Protein AF-A0A2E7PYX9-F1 (afdb_monomer)

Secondary structure (DSSP, 8-state):
------TTT-TT---GGGGSHHHHHHH-----TT-S--TT-GGGHHHHHHHHHHHHHHHHHTT-S---TTS----PPPP--TT-----------

Solvent-accessible surface area (backbone atoms only — not comparable to full-atom values): 6170 Å² total; per-residue (Å²): 140,78,83,36,70,55,56,92,80,22,74,81,64,36,40,70,74,49,67,37,68,70,48,21,68,73,71,73,51,81,68,55,93,81,29,32,62,40,53,89,38,77,91,40,44,68,59,50,53,52,51,52,53,52,49,52,54,51,37,64,74,65,52,50,76,81,68,64,91,90,54,82,88,78,85,67,80,80,44,81,69,78,87,58,84,64,68,80,79,78,76,78,77,130

Radius of gyration: 21.33 Å; Cα contacts (8 Å, |Δi|>4): 61; chains: 1; bounding box: 35×34×71 Å

pLDDT: mean 87.02, std 15.18, range [46.28, 97.62]

Mean predicted aligned error: 8.52 Å

Sequence (94 aa):
HTQLFNLKENPLEFMIEHHNPDVIASIGVKPKKHQVNLADQSKHSSKLKEMEALLLKQMRKHDDPYRFWNQPSDGLAEPVLNEKIAKPAKKKKK

Foldseek 3Di:
DDFDFDCVQQVPQDAPVCCPPVNCVVVVDHHDPPSHGCLPPPVCVVVNVVVVVVVVVVCVVVLPQDDDPPDDDPVDDRRPDVPDVVDDPPPPDD

Structure (mmCIF, N/CA/C/O backbone):
data_AF-A0A2E7PYX9-F1
#
_entry.id   AF-A0A2E7PYX9-F1
#
loop_
_atom_site.group_PDB
_atom_site.id
_atom_site.type_symbol
_atom_site.label_atom_id
_atom_site.label_alt_id
_atom_site.label_comp_id
_atom_site.label_asym_id
_atom_site.label_entity_id
_atom_site.label_seq_id
_atom_site.pdbx_PDB_ins_code
_atom_site.Cartn_x
_atom_site.Cartn_y
_atom_site.Cartn_z
_atom_site.occupancy
_atom_site.B_iso_or_equiv
_atom_site.auth_seq_id
_atom_site.auth_comp_id
_atom_site.auth_asym_id
_atom_site.auth_atom_id
_atom_site.pdbx_PDB_model_num
ATOM 1 N N . HIS A 1 1 ? -4.833 5.101 -8.761 1.00 77.50 1 HIS A N 1
ATOM 2 C CA . HIS A 1 1 ? -4.932 5.032 -7.292 1.00 77.50 1 HIS A CA 1
ATOM 3 C C . HIS A 1 1 ? -3.939 3.976 -6.832 1.00 77.50 1 HIS A C 1
ATOM 5 O O . HIS A 1 1 ? -3.944 2.901 -7.418 1.00 77.50 1 HIS A O 1
ATOM 11 N N . THR A 1 2 ? -3.052 4.303 -5.892 1.00 91.12 2 THR A N 1
ATOM 12 C CA . THR A 1 2 ? -2.021 3.384 -5.376 1.00 91.12 2 THR A CA 1
ATOM 13 C C . THR A 1 2 ? -2.377 3.014 -3.941 1.00 91.12 2 THR A C 1
ATOM 15 O O . THR A 1 2 ? -2.915 3.843 -3.204 1.00 91.12 2 THR A O 1
ATOM 18 N N . GLN A 1 3 ? -2.091 1.777 -3.543 1.00 95.44 3 GLN A N 1
ATOM 19 C CA . GLN A 1 3 ? -2.320 1.296 -2.185 1.00 95.44 3 GLN A CA 1
ATOM 20 C C . GLN A 1 3 ? -1.005 0.827 -1.564 1.00 95.44 3 GLN A C 1
ATOM 22 O O . GLN A 1 3 ? -0.194 0.180 -2.225 1.00 95.44 3 GLN A O 1
ATOM 27 N N . LEU A 1 4 ? -0.786 1.182 -0.299 1.00 97.12 4 LEU A N 1
ATOM 28 C CA . LEU A 1 4 ? 0.390 0.800 0.474 1.00 97.12 4 LEU A CA 1
ATOM 29 C C . LEU A 1 4 ? -0.055 0.301 1.847 1.00 97.12 4 LEU A C 1
ATOM 31 O O . LEU A 1 4 ? -0.626 1.062 2.629 1.00 97.12 4 LEU A O 1
ATOM 35 N N . PHE A 1 5 ? 0.262 -0.955 2.159 1.00 97.62 5 PHE A N 1
ATOM 36 C CA . PHE A 1 5 ? -0.080 -1.585 3.430 1.00 97.62 5 PHE A CA 1
ATOM 37 C C . PHE A 1 5 ? 1.160 -2.101 4.157 1.00 97.62 5 PHE A C 1
ATOM 39 O O . PHE A 1 5 ? 2.099 -2.622 3.557 1.00 97.62 5 PHE A O 1
ATOM 46 N N . ASN A 1 6 ? 1.146 -1.980 5.483 1.00 96.62 6 ASN A N 1
ATOM 47 C CA . ASN A 1 6 ? 2.098 -2.656 6.351 1.00 96.62 6 ASN A CA 1
ATOM 48 C C . ASN A 1 6 ? 1.479 -3.971 6.831 1.00 96.62 6 ASN A C 1
ATOM 50 O O . ASN A 1 6 ? 0.727 -3.957 7.798 1.00 96.62 6 ASN A O 1
ATOM 54 N N . LEU A 1 7 ? 1.811 -5.102 6.207 1.00 96.88 7 LEU A N 1
ATOM 55 C CA . LEU A 1 7 ? 1.193 -6.400 6.526 1.00 96.88 7 LEU A CA 1
ATOM 56 C C . LEU A 1 7 ? 1.424 -6.867 7.971 1.00 96.88 7 LEU A C 1
ATOM 58 O O . LEU A 1 7 ? 0.609 -7.603 8.520 1.00 96.88 7 LEU A O 1
ATOM 62 N N . LYS A 1 8 ? 2.503 -6.417 8.625 1.00 97.25 8 LYS A N 1
ATOM 63 C CA . LYS A 1 8 ? 2.754 -6.744 10.037 1.00 97.25 8 LYS A CA 1
ATOM 64 C C . LYS A 1 8 ? 1.730 -6.083 10.965 1.00 97.25 8 LYS A C 1
ATOM 66 O O . LYS A 1 8 ? 1.383 -6.644 12.000 1.00 97.25 8 LYS A O 1
ATOM 71 N N . GLU A 1 9 ? 1.269 -4.887 10.611 1.00 96.69 9 GLU A N 1
ATOM 72 C CA . GLU A 1 9 ? 0.336 -4.094 11.420 1.00 96.69 9 GLU A CA 1
ATOM 73 C C . GLU A 1 9 ? -1.102 -4.161 10.894 1.00 96.69 9 GLU A C 1
ATOM 75 O O . GLU A 1 9 ? -2.043 -4.085 11.680 1.00 96.69 9 GLU A O 1
ATOM 80 N N . ASN A 1 10 ? -1.278 -4.355 9.588 1.00 97.31 10 ASN A N 1
ATOM 81 C CA . ASN A 1 10 ? -2.534 -4.443 8.853 1.00 97.31 10 ASN A CA 1
ATOM 82 C C . ASN A 1 10 ? -2.541 -5.687 7.934 1.00 97.31 10 ASN A C 1
ATOM 84 O O . ASN A 1 10 ? -2.451 -5.546 6.715 1.00 97.31 10 ASN A O 1
ATOM 88 N N . PRO A 1 11 ? -2.620 -6.907 8.500 1.00 96.25 11 PRO A N 1
ATOM 89 C CA . PRO A 1 11 ? -2.529 -8.153 7.731 1.00 96.25 11 PRO A CA 1
ATOM 90 C C . PRO A 1 11 ? -3.739 -8.418 6.826 1.00 96.25 11 PRO A C 1
ATOM 92 O O . PRO A 1 11 ? -3.646 -9.237 5.923 1.00 96.25 11 PRO A O 1
ATOM 95 N N . LEU A 1 12 ? -4.870 -7.757 7.088 1.00 95.81 12 LEU A N 1
ATOM 96 C CA . LEU A 1 12 ? -6.101 -7.874 6.301 1.00 95.81 12 LEU A CA 1
ATOM 97 C C . LEU A 1 12 ? -6.306 -6.675 5.365 1.00 95.81 12 LEU A C 1
ATOM 99 O O . LEU A 1 12 ? -7.384 -6.528 4.803 1.00 95.81 12 LEU A O 1
ATOM 103 N N . GLU A 1 13 ? -5.291 -5.812 5.233 1.00 96.56 13 GLU A N 1
ATOM 104 C CA . GLU A 1 13 ? -5.275 -4.706 4.267 1.00 96.56 13 GLU A CA 1
ATOM 105 C C . GLU A 1 13 ? -6.491 -3.769 4.378 1.00 96.56 13 GLU A C 1
ATOM 107 O O . GLU A 1 13 ? -7.018 -3.255 3.393 1.00 96.56 13 GLU A O 1
ATOM 112 N N . PHE A 1 14 ? -6.943 -3.505 5.608 1.00 96.88 14 PHE A N 1
ATOM 113 C CA . PHE A 1 14 ? -8.085 -2.628 5.839 1.00 96.88 14 PHE A CA 1
ATOM 114 C C . PHE A 1 14 ? -7.857 -1.237 5.238 1.00 96.88 14 PHE A C 1
ATOM 116 O O . PHE A 1 14 ? -6.805 -0.624 5.429 1.00 96.88 14 PHE A O 1
ATOM 123 N N . MET A 1 15 ? -8.880 -0.743 4.543 1.00 96.00 15 MET A N 1
ATOM 124 C CA . MET A 1 15 ? -9.023 0.638 4.063 1.00 96.00 15 MET A CA 1
ATOM 125 C C . MET A 1 15 ? -9.862 1.484 5.032 1.00 96.00 15 MET A C 1
ATOM 127 O O . MET A 1 15 ? -10.480 0.936 5.943 1.00 96.00 15 MET A O 1
ATOM 131 N N . ILE A 1 16 ? -9.922 2.805 4.828 1.00 95.50 16 ILE A N 1
ATOM 132 C CA . ILE A 1 16 ? -10.646 3.724 5.724 1.00 95.50 16 ILE A CA 1
ATOM 133 C C . ILE A 1 16 ? -12.151 3.415 5.789 1.00 95.50 16 ILE A C 1
ATOM 135 O O . ILE A 1 16 ? -12.766 3.527 6.846 1.00 95.50 16 ILE A O 1
ATOM 139 N N . GLU A 1 17 ? -12.723 2.925 4.696 1.00 95.06 17 GLU A N 1
ATOM 140 C CA . GLU A 1 17 ? -14.128 2.542 4.561 1.00 95.06 17 GLU A CA 1
ATOM 141 C C . GLU A 1 17 ? -14.504 1.386 5.501 1.00 95.06 17 GLU A C 1
ATOM 143 O O . GLU A 1 17 ? -15.623 1.336 6.009 1.00 95.06 17 GLU A O 1
ATOM 148 N N . HIS A 1 18 ? -13.552 0.501 5.819 1.00 96.06 18 HIS A N 1
ATOM 149 C CA . HIS A 1 18 ? -13.764 -0.624 6.738 1.00 96.06 18 HIS A CA 1
ATOM 150 C C . HIS A 1 18 ? -13.903 -0.193 8.203 1.00 96.06 18 HIS A C 1
ATOM 152 O O . HIS A 1 18 ? -14.232 -1.011 9.058 1.00 96.06 18 HIS A O 1
ATOM 158 N N . HIS A 1 19 ? -13.652 1.082 8.516 1.00 96.12 19 HIS A N 1
ATOM 159 C CA . HIS A 1 19 ? -13.859 1.638 9.855 1.00 96.12 19 HIS A CA 1
ATOM 160 C C . HIS A 1 19 ? -15.299 2.117 10.066 1.00 96.12 19 HIS A C 1
ATOM 162 O O . HIS A 1 19 ? -15.644 2.522 11.177 1.00 96.12 19 HIS A O 1
ATOM 168 N N . ASN A 1 20 ? -16.143 2.079 9.028 1.00 97.00 20 ASN A N 1
ATOM 169 C CA . ASN A 1 20 ? -17.558 2.409 9.149 1.00 97.00 20 ASN A CA 1
ATOM 170 C C . ASN A 1 20 ? -18.255 1.413 10.108 1.00 97.00 20 ASN A C 1
ATOM 172 O O . ASN A 1 20 ? -18.116 0.202 9.913 1.00 97.00 20 ASN A O 1
ATOM 176 N N . PRO A 1 21 ? -19.009 1.886 11.123 1.00 96.12 21 PRO A N 1
ATOM 177 C CA . PRO A 1 21 ? -19.743 1.029 12.055 1.00 96.12 21 PRO A CA 1
ATOM 178 C C . PRO A 1 21 ? -20.609 -0.048 11.395 1.00 96.12 21 PRO A C 1
ATOM 180 O O . PRO A 1 21 ? -20.614 -1.180 11.876 1.00 96.12 21 PRO A O 1
ATOM 183 N N . ASP A 1 22 ? -21.281 0.266 10.286 1.00 96.81 22 ASP A N 1
ATOM 184 C CA . ASP A 1 22 ? -22.152 -0.689 9.585 1.00 96.81 22 ASP A CA 1
ATOM 185 C C . ASP A 1 22 ? -21.333 -1.823 8.953 1.00 96.81 22 ASP A C 1
ATOM 187 O O . ASP A 1 22 ? -21.697 -2.998 9.010 1.00 96.81 22 ASP A O 1
ATOM 191 N N . VAL A 1 23 ? -20.163 -1.479 8.409 1.00 95.88 23 VAL A N 1
ATOM 192 C CA . VAL A 1 23 ? -19.219 -2.437 7.821 1.00 95.88 23 VAL A CA 1
ATOM 193 C C . VAL A 1 23 ? -18.585 -3.299 8.912 1.00 95.88 23 VAL A C 1
ATOM 195 O O . VAL A 1 23 ? -18.497 -4.516 8.763 1.00 95.88 23 VAL A O 1
ATOM 198 N N . ILE A 1 24 ? -18.213 -2.699 10.047 1.00 96.44 24 ILE A N 1
ATOM 199 C CA . ILE A 1 24 ? -17.712 -3.429 11.220 1.00 96.44 24 ILE A CA 1
ATOM 200 C C . ILE A 1 24 ? -18.767 -4.418 11.724 1.00 96.44 24 ILE A C 1
ATOM 202 O O . ILE A 1 24 ? -18.429 -5.562 12.023 1.00 96.44 24 ILE A O 1
ATOM 206 N N . ALA A 1 25 ? -20.035 -4.005 11.795 1.00 96.19 25 ALA A N 1
ATOM 207 C CA . ALA A 1 25 ? -21.131 -4.879 12.200 1.00 96.19 25 ALA A CA 1
ATOM 208 C C . ALA A 1 25 ? -21.338 -6.037 11.210 1.00 96.19 25 ALA A C 1
ATOM 210 O O . ALA A 1 25 ? -21.588 -7.162 11.638 1.00 96.19 25 ALA A O 1
ATOM 211 N N . SER A 1 26 ? -21.175 -5.788 9.906 1.00 95.25 26 SER A N 1
ATOM 212 C CA . SER A 1 26 ? -21.322 -6.816 8.869 1.00 95.25 26 SER A CA 1
ATOM 213 C C . SER A 1 26 ? -20.157 -7.811 8.813 1.00 95.25 26 SER A C 1
ATOM 215 O O . SER A 1 26 ? -20.387 -8.983 8.527 1.00 95.25 26 SER A O 1
ATOM 217 N N . ILE A 1 27 ? -18.916 -7.362 9.025 1.00 90.94 27 ILE A N 1
ATOM 218 C CA . ILE A 1 27 ? -17.707 -8.202 8.903 1.00 90.94 27 ILE A CA 1
ATOM 219 C C . ILE A 1 27 ? -17.340 -8.841 10.254 1.00 90.94 27 ILE A C 1
ATOM 221 O O . ILE A 1 27 ? -16.643 -9.852 10.305 1.00 90.94 27 ILE A O 1
ATOM 225 N N . GLY A 1 28 ? -17.795 -8.258 11.366 1.00 93.12 28 GLY A N 1
ATOM 226 C CA . GLY A 1 28 ? -17.492 -8.725 12.720 1.00 93.12 28 GLY A CA 1
ATOM 227 C C . GLY A 1 28 ? -16.053 -8.446 13.170 1.00 93.12 28 GLY A C 1
ATOM 228 O O . GLY A 1 28 ? -15.644 -8.899 14.238 1.00 93.12 28 GLY A O 1
ATOM 229 N N . VAL A 1 29 ? -15.274 -7.695 12.385 1.00 93.31 29 VAL A N 1
ATOM 230 C CA . VAL A 1 29 ? -13.894 -7.317 12.709 1.00 93.31 29 VAL A CA 1
ATOM 231 C C . VAL A 1 29 ? -13.803 -5.807 12.844 1.00 93.31 29 VAL A C 1
ATOM 233 O O . VAL A 1 29 ? -14.291 -5.067 11.995 1.00 93.31 29 VAL A O 1
ATOM 236 N N . LYS A 1 30 ? -13.150 -5.344 13.914 1.00 95.19 30 LYS A N 1
ATOM 237 C CA . LYS A 1 30 ? -12.911 -3.923 14.175 1.00 95.19 30 LYS A CA 1
ATOM 238 C C . LYS A 1 30 ? -11.450 -3.569 13.872 1.00 95.19 30 LYS A C 1
ATOM 240 O O . LYS A 1 30 ? -10.580 -3.937 14.670 1.00 95.19 30 LYS A O 1
ATOM 245 N N . PRO A 1 31 ? -11.160 -2.847 12.775 1.00 96.56 31 PRO A N 1
ATOM 246 C CA . PRO A 1 31 ? -9.803 -2.417 12.464 1.00 96.56 31 PRO A CA 1
ATOM 247 C C . PRO A 1 31 ? -9.237 -1.480 13.538 1.00 96.56 31 PRO A C 1
ATOM 249 O O . PRO A 1 31 ? -9.951 -0.694 14.171 1.00 96.56 31 PRO A O 1
ATOM 252 N N . LYS A 1 32 ? -7.920 -1.527 13.742 1.00 96.06 32 LYS A N 1
ATOM 253 C CA . LYS A 1 32 ? -7.203 -0.514 14.531 1.00 96.06 32 LYS A CA 1
ATOM 254 C C . LYS A 1 32 ? -7.066 0.759 13.703 1.00 96.06 32 LYS A C 1
ATOM 256 O O . LYS A 1 32 ? -6.864 0.684 12.503 1.00 96.06 32 LYS A O 1
ATOM 261 N N . LYS A 1 33 ? -7.035 1.931 14.347 1.00 94.31 33 LYS A N 1
ATOM 262 C CA . LYS A 1 33 ? -6.964 3.248 13.671 1.00 94.31 33 LYS A CA 1
ATOM 263 C C . LYS A 1 33 ? -5.868 3.383 12.597 1.00 94.31 33 LYS A C 1
ATOM 265 O O . LYS A 1 33 ? -6.056 4.116 11.641 1.00 94.31 33 LYS A O 1
ATOM 270 N N . HIS A 1 34 ? -4.726 2.711 12.764 1.00 93.44 34 HIS A N 1
ATOM 271 C CA . HIS A 1 34 ? -3.601 2.755 11.817 1.00 93.44 34 HIS A CA 1
ATOM 272 C C . HIS A 1 34 ? -3.692 1.711 10.690 1.00 93.44 34 HIS A C 1
ATOM 274 O O . HIS A 1 34 ? -2.867 1.724 9.782 1.00 93.44 34 HIS A O 1
ATOM 280 N N . GLN A 1 35 ? -4.666 0.799 10.740 1.00 96.50 35 GLN A N 1
ATOM 281 C CA . GLN A 1 35 ? -4.936 -0.182 9.692 1.00 96.50 35 GLN A CA 1
ATOM 282 C C . GLN A 1 35 ? -5.759 0.480 8.582 1.00 96.50 35 GLN A C 1
ATOM 284 O O . GLN A 1 35 ? -6.983 0.362 8.536 1.00 96.50 35 GLN A O 1
ATOM 289 N N . VAL A 1 36 ? -5.068 1.257 7.751 1.00 96.81 36 VAL A N 1
ATOM 290 C CA . VAL A 1 36 ? -5.609 1.991 6.600 1.00 96.81 36 VAL A CA 1
ATOM 291 C C . VAL A 1 36 ? -4.616 1.925 5.436 1.00 96.81 36 VAL A C 1
ATOM 293 O O . VAL A 1 36 ? -3.466 1.516 5.620 1.00 96.81 36 VAL A O 1
ATOM 296 N N . ASN A 1 37 ? -5.033 2.365 4.246 1.00 97.31 37 ASN A N 1
ATOM 297 C CA . ASN A 1 37 ? -4.106 2.630 3.146 1.00 97.31 37 ASN A CA 1
ATOM 298 C C . ASN A 1 37 ? -3.148 3.774 3.533 1.00 97.31 37 ASN A C 1
ATOM 300 O O . ASN A 1 37 ? -3.587 4.858 3.920 1.00 97.31 37 ASN A O 1
ATOM 304 N N . LEU A 1 38 ? -1.841 3.533 3.424 1.00 96.75 38 LEU A N 1
ATOM 305 C CA . LEU A 1 38 ? -0.785 4.478 3.796 1.00 96.75 38 LEU A CA 1
ATOM 306 C C . LEU A 1 38 ? -0.259 5.298 2.608 1.00 96.75 38 LEU A C 1
ATOM 308 O O . LEU A 1 38 ? 0.605 6.150 2.807 1.00 96.75 38 LEU A O 1
ATOM 312 N N . ALA A 1 39 ? -0.739 5.042 1.386 1.00 95.69 39 ALA A N 1
ATOM 313 C CA . ALA A 1 39 ? -0.161 5.607 0.165 1.00 95.69 39 ALA A CA 1
ATOM 314 C C . ALA A 1 39 ? -0.170 7.145 0.137 1.00 95.69 39 ALA A C 1
ATOM 316 O O . ALA A 1 39 ? 0.810 7.759 -0.276 1.00 95.69 39 ALA A O 1
ATOM 317 N N . ASP A 1 40 ? -1.228 7.769 0.656 1.00 93.00 40 ASP A N 1
ATOM 318 C CA . ASP A 1 40 ? -1.377 9.230 0.649 1.00 93.00 40 ASP A CA 1
ATOM 319 C C . ASP A 1 40 ? -0.739 9.911 1.878 1.00 93.00 40 ASP A C 1
ATOM 321 O O . ASP A 1 40 ? -0.779 11.133 2.029 1.00 93.00 40 ASP A O 1
ATOM 325 N N . GLN A 1 41 ? -0.1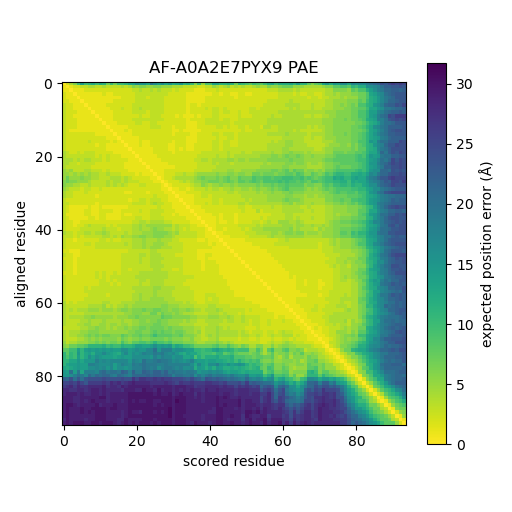26 9.141 2.785 1.00 93.94 41 GLN A N 1
ATOM 326 C CA . GLN A 1 41 ? 0.482 9.683 3.997 1.00 93.94 41 GLN A CA 1
ATOM 327 C C . GLN A 1 41 ? 1.917 10.152 3.731 1.00 93.94 41 GLN A C 1
ATOM 329 O O . GLN A 1 41 ? 2.807 9.353 3.434 1.00 93.94 41 GLN A O 1
ATOM 334 N N . SER A 1 42 ? 2.185 11.445 3.944 1.00 94.38 42 SER A N 1
ATOM 335 C CA . SER A 1 42 ? 3.510 12.056 3.724 1.00 94.38 42 SER A CA 1
ATOM 336 C C . SER A 1 42 ? 4.647 11.324 4.451 1.00 94.38 42 SER A C 1
ATOM 338 O O . SER A 1 42 ? 5.726 11.136 3.883 1.00 94.38 42 SER A O 1
ATOM 340 N N . LYS A 1 43 ? 4.380 10.817 5.663 1.00 95.31 43 LYS A N 1
ATOM 341 C CA . LYS A 1 43 ? 5.307 10.006 6.470 1.00 95.31 43 LYS A CA 1
ATOM 342 C C . LYS A 1 43 ? 5.806 8.751 5.742 1.00 95.31 43 LYS A C 1
ATOM 344 O O . LYS A 1 43 ? 6.931 8.319 5.979 1.00 95.31 43 LYS A O 1
ATOM 349 N N . HIS A 1 44 ? 4.995 8.177 4.857 1.00 95.12 44 HIS A N 1
ATOM 350 C CA . HIS A 1 44 ? 5.303 6.950 4.124 1.00 95.12 44 HIS A CA 1
ATOM 351 C C . HIS A 1 44 ? 5.759 7.196 2.680 1.00 95.12 44 HIS A C 1
ATOM 353 O O . HIS A 1 44 ? 6.092 6.239 1.986 1.00 95.12 44 HIS A O 1
ATOM 359 N N . SER A 1 45 ? 5.873 8.455 2.243 1.00 95.56 45 SER A N 1
ATOM 360 C CA . SER A 1 45 ? 6.278 8.822 0.875 1.00 95.56 45 SER A CA 1
ATOM 361 C C . SER A 1 45 ? 7.610 8.207 0.433 1.00 95.56 45 SER A C 1
ATOM 363 O O . SER A 1 45 ? 7.737 7.756 -0.703 1.00 95.56 45 SER A O 1
ATOM 365 N N . SER A 1 46 ? 8.599 8.146 1.332 1.00 96.94 46 SER A N 1
ATOM 366 C CA . SER A 1 46 ? 9.892 7.512 1.046 1.00 96.94 46 SER A CA 1
ATOM 367 C C . SER A 1 46 ? 9.725 6.015 0.770 1.00 96.94 46 SER A C 1
ATOM 369 O O . SER A 1 46 ? 10.235 5.498 -0.223 1.00 96.94 46 SER A O 1
ATOM 371 N N . LYS A 1 47 ? 8.924 5.326 1.596 1.00 96.56 47 LYS A N 1
ATOM 372 C CA . LYS A 1 47 ? 8.660 3.895 1.426 1.00 96.56 47 LYS A CA 1
ATOM 373 C C . LYS A 1 47 ? 7.832 3.616 0.173 1.00 96.56 47 LYS A C 1
ATOM 375 O O . LYS A 1 47 ? 8.109 2.646 -0.520 1.00 96.56 47 LYS A O 1
ATOM 380 N N . LEU A 1 48 ? 6.864 4.474 -0.144 1.00 96.19 48 LEU A N 1
ATOM 381 C CA . LEU A 1 48 ? 6.080 4.375 -1.373 1.00 96.19 48 LEU A CA 1
ATOM 382 C C . LEU A 1 48 ? 6.981 4.455 -2.613 1.00 96.19 48 LEU A C 1
ATOM 384 O O . LEU A 1 48 ? 6.931 3.556 -3.446 1.00 96.19 48 LEU A O 1
ATOM 388 N N . LYS A 1 49 ? 7.883 5.445 -2.678 1.00 95.50 49 LYS A N 1
ATOM 389 C CA . LYS A 1 49 ? 8.861 5.565 -3.775 1.00 95.50 49 LYS A CA 1
ATOM 390 C C . LYS A 1 49 ? 9.770 4.343 -3.886 1.00 95.50 49 LYS A C 1
ATOM 392 O O . LYS A 1 49 ? 10.076 3.903 -4.991 1.00 95.50 49 LYS A O 1
ATOM 397 N N . GLU A 1 50 ? 10.199 3.784 -2.755 1.00 97.31 50 GLU A N 1
ATOM 398 C CA . GLU A 1 50 ? 10.983 2.544 -2.734 1.00 97.31 50 GLU A CA 1
ATOM 399 C C . GLU A 1 50 ? 10.194 1.379 -3.359 1.00 97.31 50 GLU A C 1
ATOM 401 O O . GLU A 1 50 ? 10.728 0.659 -4.202 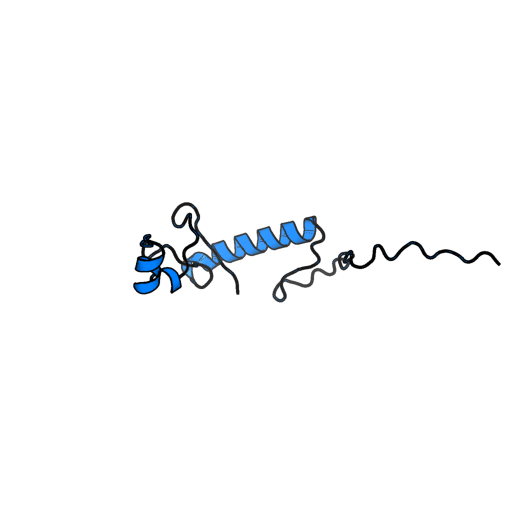1.00 97.31 50 GLU A O 1
ATOM 406 N N . MET A 1 51 ? 8.917 1.212 -2.995 1.00 97.25 51 MET A N 1
ATOM 407 C CA . MET A 1 51 ? 8.067 0.145 -3.540 1.00 97.25 51 MET A CA 1
ATOM 408 C C . MET A 1 51 ? 7.763 0.349 -5.028 1.00 97.25 51 MET A C 1
ATOM 410 O O . MET A 1 51 ? 7.832 -0.608 -5.796 1.00 97.25 51 MET A O 1
ATOM 414 N N . GLU A 1 52 ? 7.501 1.581 -5.464 1.00 95.69 52 GLU A N 1
ATOM 415 C CA . GLU A 1 52 ? 7.303 1.912 -6.881 1.00 95.69 52 GLU A CA 1
ATOM 416 C C . GLU A 1 52 ? 8.560 1.637 -7.717 1.00 95.69 52 GLU A C 1
ATOM 418 O O . GLU A 1 52 ? 8.464 1.106 -8.825 1.00 95.69 52 GLU A O 1
ATOM 423 N N . ALA A 1 53 ? 9.747 1.938 -7.180 1.00 95.94 53 ALA A N 1
ATOM 424 C CA . ALA A 1 53 ? 11.012 1.640 -7.843 1.00 95.94 53 ALA A CA 1
ATOM 425 C C . ALA A 1 53 ? 11.257 0.126 -7.963 1.00 95.94 53 ALA A C 1
ATOM 427 O O . ALA A 1 53 ? 11.715 -0.345 -9.011 1.00 95.94 53 ALA A O 1
ATOM 428 N N . LEU A 1 54 ? 10.932 -0.648 -6.919 1.00 97.06 54 LEU A N 1
ATOM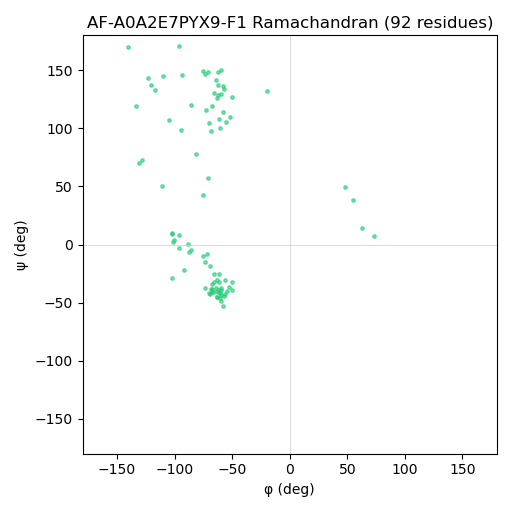 429 C CA . LEU A 1 54 ? 10.995 -2.110 -6.970 1.00 97.06 54 LEU A CA 1
ATOM 430 C C . LEU A 1 54 ? 10.010 -2.679 -7.994 1.00 97.06 54 LEU A C 1
ATOM 432 O O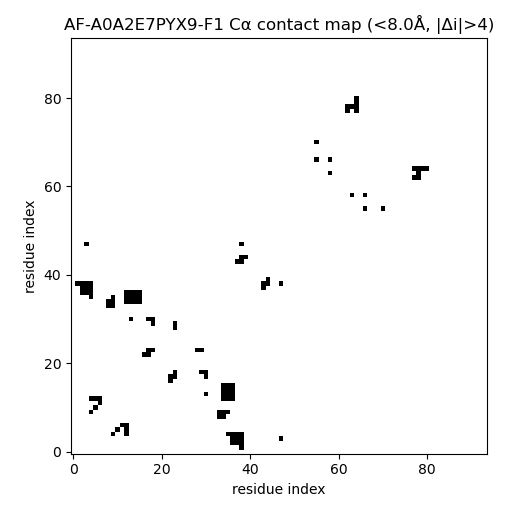 . LEU A 1 54 ? 10.408 -3.524 -8.795 1.00 97.06 54 LEU A O 1
ATOM 436 N N . LEU A 1 55 ? 8.768 -2.190 -8.006 1.00 95.81 55 LEU A N 1
ATOM 437 C CA . LEU A 1 55 ? 7.751 -2.589 -8.977 1.00 95.81 55 LEU A CA 1
ATOM 438 C C . LEU A 1 55 ? 8.234 -2.319 -10.404 1.00 95.81 55 LEU A C 1
ATOM 440 O O . LEU A 1 55 ? 8.292 -3.242 -11.211 1.00 95.81 55 LEU A O 1
ATOM 444 N N . LEU A 1 56 ? 8.676 -1.093 -10.693 1.00 94.88 56 LEU A N 1
ATOM 445 C CA . LEU A 1 56 ? 9.197 -0.713 -12.007 1.00 94.88 56 LEU A CA 1
ATOM 446 C C . LEU A 1 56 ? 10.363 -1.610 -12.445 1.00 94.88 56 LEU A C 1
ATOM 448 O O . LEU A 1 56 ? 10.421 -2.045 -13.594 1.00 94.88 56 LEU A O 1
ATOM 452 N N . LYS A 1 57 ? 11.286 -1.931 -11.532 1.00 95.44 57 LYS A N 1
A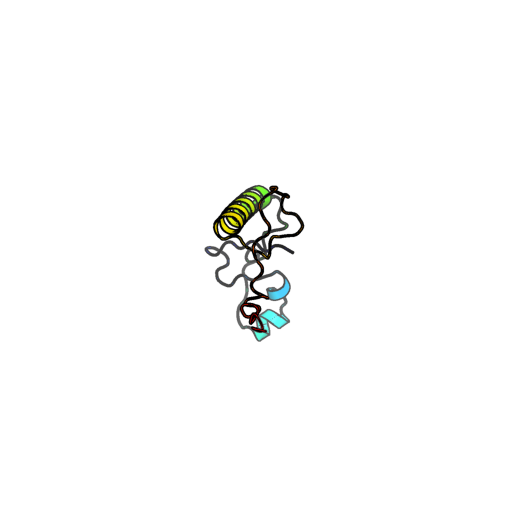TOM 453 C CA . LYS A 1 57 ? 12.393 -2.851 -11.822 1.00 95.44 57 LYS A CA 1
ATOM 454 C C . LYS A 1 57 ? 11.894 -4.245 -12.211 1.00 95.44 57 LYS A C 1
ATOM 456 O O . LYS A 1 57 ? 12.449 -4.832 -13.138 1.00 95.44 57 LYS A O 1
ATOM 461 N N . GLN A 1 58 ? 10.881 -4.775 -11.524 1.00 95.75 58 GLN A N 1
ATOM 462 C CA . GLN A 1 58 ? 10.303 -6.079 -11.867 1.00 95.75 58 GLN A CA 1
ATOM 463 C C . GLN A 1 58 ? 9.539 -6.024 -13.193 1.00 95.75 58 GLN A C 1
ATOM 465 O O . GLN A 1 58 ? 9.747 -6.894 -14.030 1.00 95.75 58 GLN A O 1
ATOM 470 N N . MET A 1 59 ? 8.748 -4.976 -13.433 1.00 93.94 59 MET A N 1
ATOM 471 C CA . MET A 1 59 ? 8.026 -4.783 -14.698 1.00 93.94 59 MET A CA 1
ATOM 472 C C . MET A 1 59 ? 8.980 -4.762 -15.896 1.00 93.94 59 MET A C 1
ATOM 474 O O . MET A 1 59 ? 8.750 -5.457 -16.878 1.00 93.94 59 MET A O 1
ATOM 478 N N . ARG A 1 60 ? 10.107 -4.042 -15.788 1.00 92.12 60 ARG A N 1
ATOM 479 C CA . ARG A 1 60 ? 11.165 -4.047 -16.815 1.00 92.12 60 ARG A CA 1
ATOM 480 C C . ARG A 1 60 ? 11.784 -5.428 -17.011 1.00 92.12 60 ARG A C 1
ATOM 482 O O . ARG A 1 60 ? 12.073 -5.813 -18.130 1.00 92.12 60 ARG A O 1
ATOM 489 N N . LYS A 1 61 ? 12.024 -6.163 -15.923 1.00 94.31 61 LYS A N 1
ATOM 490 C CA . LYS A 1 61 ? 12.636 -7.499 -15.977 1.00 94.31 61 LYS A CA 1
ATOM 491 C C . LYS A 1 61 ? 11.737 -8.523 -16.677 1.00 94.31 61 LYS A C 1
ATOM 493 O O . LYS A 1 61 ? 12.250 -9.472 -17.259 1.00 94.31 61 LYS A O 1
ATOM 498 N N . HIS A 1 62 ? 10.425 -8.359 -16.552 1.00 91.25 62 HIS A N 1
ATOM 499 C CA . HIS A 1 62 ? 9.429 -9.292 -17.066 1.00 91.25 62 HIS A CA 1
ATOM 500 C C . HIS A 1 62 ? 8.763 -8.823 -18.362 1.00 91.25 62 HIS A C 1
ATOM 502 O O . HIS A 1 62 ? 7.801 -9.460 -18.780 1.00 91.25 62 HIS A O 1
ATOM 508 N N . ASP A 1 63 ? 9.265 -7.744 -18.977 1.00 89.69 63 ASP A N 1
ATOM 509 C CA . ASP A 1 63 ? 8.668 -7.121 -20.160 1.00 89.69 63 ASP A CA 1
ATOM 510 C C . ASP A 1 63 ? 7.151 -6.918 -19.974 1.00 89.69 63 ASP A C 1
ATOM 512 O O . ASP A 1 63 ? 6.333 -7.341 -20.788 1.00 89.69 63 ASP A O 1
ATOM 516 N N . ASP A 1 64 ? 6.762 -6.326 -18.839 1.00 89.75 64 ASP A N 1
ATOM 517 C CA . ASP A 1 64 ? 5.356 -6.171 -18.457 1.00 89.75 64 ASP A CA 1
ATOM 518 C C . ASP A 1 64 ? 4.634 -5.184 -19.397 1.00 89.75 64 ASP A C 1
ATOM 520 O O . ASP A 1 64 ? 5.005 -4.003 -19.445 1.00 89.75 64 ASP A O 1
ATOM 524 N N . PRO A 1 65 ? 3.589 -5.624 -20.125 1.00 89.31 65 PRO A N 1
ATOM 525 C CA . PRO A 1 65 ? 2.846 -4.767 -21.041 1.00 89.31 65 PRO A CA 1
ATOM 526 C C . PRO A 1 65 ? 1.898 -3.776 -20.375 1.00 89.31 65 PRO A C 1
ATOM 528 O O . PRO A 1 65 ? 1.409 -2.868 -21.048 1.00 89.31 65 PRO A O 1
ATOM 531 N N . TYR A 1 66 ? 1.658 -3.895 -19.073 1.00 89.50 66 TYR A N 1
ATOM 532 C CA . TYR A 1 66 ? 0.707 -3.068 -18.336 1.00 89.50 66 TYR A CA 1
ATOM 533 C C . TYR A 1 66 ? 1.407 -2.113 -17.366 1.00 89.50 66 TYR A C 1
ATOM 535 O O . TYR A 1 66 ? 1.056 -2.010 -16.189 1.00 89.50 66 TYR A O 1
ATOM 543 N N . ARG A 1 67 ? 2.398 -1.367 -17.872 1.00 90.06 67 ARG A N 1
ATOM 544 C CA . ARG A 1 67 ? 3.071 -0.300 -17.116 1.00 90.06 67 ARG A CA 1
ATOM 545 C C . ARG A 1 67 ? 2.116 0.798 -16.654 1.00 90.06 67 ARG A C 1
ATOM 547 O O . ARG A 1 67 ? 1.118 1.105 -17.299 1.00 90.06 67 ARG A O 1
ATOM 554 N N . PHE A 1 68 ? 2.448 1.422 -15.524 1.00 90.44 68 PHE A N 1
ATOM 555 C CA . PHE A 1 68 ? 1.636 2.511 -14.981 1.00 90.44 68 PHE A CA 1
ATOM 556 C C . PHE A 1 68 ? 1.821 3.793 -15.804 1.00 90.44 68 PHE A C 1
ATOM 558 O O . PHE A 1 68 ? 2.905 4.084 -16.302 1.00 90.44 68 PHE A O 1
ATOM 565 N N . TRP A 1 69 ? 0.760 4.591 -15.920 1.00 89.94 69 TRP A N 1
ATOM 566 C CA . TRP A 1 69 ? 0.739 5.794 -16.762 1.00 89.94 69 TRP A CA 1
ATOM 567 C C . TRP A 1 69 ? 1.692 6.909 -16.293 1.00 89.94 69 TRP A C 1
ATOM 569 O O . TRP A 1 69 ? 2.111 7.737 -17.094 1.00 89.94 69 TRP A O 1
ATOM 579 N N . ASN A 1 70 ? 2.028 6.952 -15.000 1.00 89.38 70 ASN A N 1
ATOM 580 C CA . ASN A 1 70 ? 2.887 7.969 -14.374 1.00 89.38 70 ASN A CA 1
ATOM 581 C C . ASN A 1 70 ? 4.358 7.532 -14.253 1.00 89.38 70 ASN A C 1
ATOM 583 O O . ASN A 1 70 ? 5.159 8.165 -13.565 1.00 89.38 70 ASN A O 1
ATOM 587 N N . GLN A 1 71 ? 4.697 6.408 -14.866 1.00 91.62 71 GLN A N 1
ATOM 588 C CA . GLN A 1 71 ? 5.991 5.757 -14.782 1.00 91.62 71 GLN A CA 1
ATOM 589 C C . GLN A 1 71 ? 6.856 6.242 -15.971 1.00 91.62 71 GLN A C 1
ATOM 591 O O . GLN A 1 71 ? 6.316 6.517 -17.041 1.00 91.62 71 GLN A O 1
ATOM 596 N N . PRO A 1 72 ? 8.187 6.387 -15.825 1.00 91.00 72 PRO A N 1
ATOM 597 C CA . PRO A 1 72 ? 9.012 7.029 -16.851 1.00 91.00 72 PRO A CA 1
ATOM 598 C C 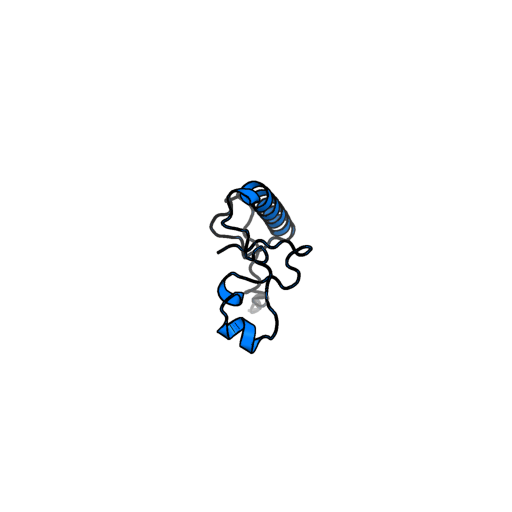. PRO A 1 72 ? 9.026 6.240 -18.166 1.00 91.00 72 PRO A C 1
ATOM 600 O O . PRO A 1 72 ? 9.088 5.010 -18.147 1.00 91.00 72 PRO A O 1
ATOM 603 N N . SER A 1 73 ? 9.013 6.941 -19.304 1.00 84.06 73 SER A N 1
ATOM 604 C CA . SER A 1 73 ? 9.301 6.314 -20.596 1.00 84.06 73 SER A CA 1
ATOM 605 C C . SER A 1 73 ? 10.793 6.007 -20.666 1.00 84.06 73 SER A C 1
ATOM 607 O O . SER A 1 73 ? 11.624 6.910 -20.615 1.00 84.06 73 SER A O 1
ATOM 609 N N . ASP A 1 74 ? 11.127 4.722 -20.741 1.00 83.50 74 ASP A N 1
ATOM 610 C CA . ASP A 1 74 ? 12.510 4.250 -20.629 1.00 83.50 74 ASP A CA 1
ATOM 611 C C . ASP A 1 74 ? 13.140 3.935 -21.996 1.00 83.50 74 ASP A C 1
ATOM 613 O O . ASP A 1 74 ? 14.249 3.409 -22.054 1.00 83.50 74 ASP A O 1
ATOM 617 N N . GLY A 1 75 ? 12.423 4.200 -23.097 1.00 79.12 75 GLY A N 1
ATOM 618 C CA . GLY A 1 75 ? 12.867 3.864 -24.456 1.00 79.12 75 GLY A CA 1
ATOM 619 C C . GLY A 1 75 ? 13.050 2.361 -24.703 1.00 79.12 75 GLY A C 1
ATOM 620 O O . GLY A 1 75 ? 13.689 1.973 -25.678 1.00 79.12 75 GLY A O 1
ATOM 621 N N . LEU A 1 76 ? 12.523 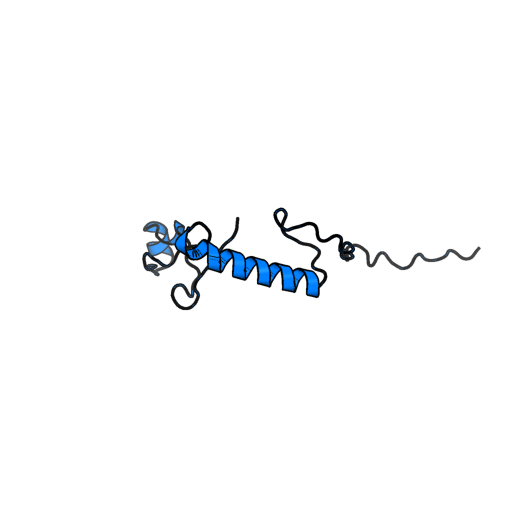1.517 -23.813 1.00 79.62 76 LEU A N 1
ATOM 622 C CA . LEU A 1 76 ? 12.526 0.066 -23.969 1.00 79.62 76 LEU A CA 1
ATOM 623 C C . LEU A 1 76 ? 11.557 -0.331 -25.084 1.00 79.62 76 LEU A C 1
ATOM 625 O O . LEU A 1 76 ? 10.548 0.341 -25.300 1.00 79.62 76 LEU A O 1
ATOM 629 N N . ALA A 1 77 ? 11.872 -1.422 -25.786 1.00 75.56 77 ALA A N 1
ATOM 630 C CA . ALA A 1 77 ? 10.972 -1.976 -26.788 1.00 75.56 77 ALA A CA 1
ATOM 631 C C . ALA A 1 77 ? 9.625 -2.308 -26.138 1.00 75.56 77 ALA A C 1
ATOM 633 O O . ALA A 1 77 ? 9.586 -2.855 -25.034 1.00 75.56 77 ALA A O 1
ATOM 634 N N . GLU A 1 78 ? 8.529 -1.962 -26.815 1.00 70.69 78 GLU A N 1
ATOM 635 C CA . GLU A 1 78 ? 7.202 -2.303 -26.321 1.00 70.69 78 GLU A CA 1
ATOM 636 C C . GLU A 1 78 ? 7.088 -3.828 -26.205 1.00 70.69 78 GLU A C 1
ATOM 638 O O . GLU A 1 78 ? 7.425 -4.550 -27.153 1.00 70.69 78 GLU A O 1
ATOM 643 N N . PRO A 1 79 ? 6.640 -4.336 -25.051 1.00 73.88 79 PRO A N 1
ATOM 644 C CA . PRO A 1 79 ? 6.451 -5.761 -24.877 1.00 73.8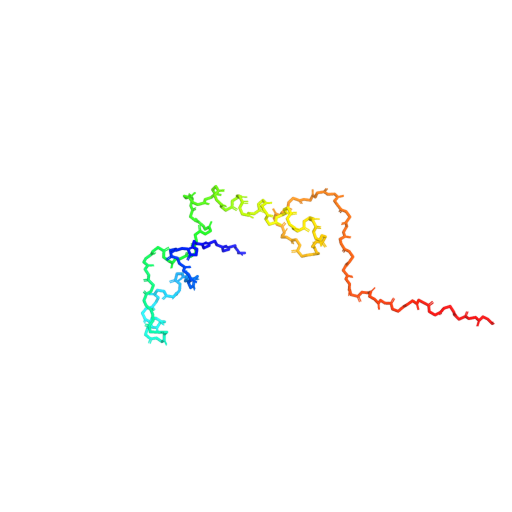8 79 PRO A CA 1
ATOM 645 C C . PRO A 1 79 ? 5.400 -6.260 -25.861 1.00 73.88 79 PRO A C 1
ATOM 647 O O . PRO A 1 79 ? 4.363 -5.631 -26.087 1.00 73.88 79 PRO A O 1
ATOM 650 N N . VAL A 1 80 ? 5.678 -7.411 -26.469 1.00 74.00 80 VAL A N 1
ATOM 651 C CA . VAL A 1 80 ? 4.780 -8.015 -27.451 1.00 74.00 80 VAL A CA 1
ATOM 652 C C . VAL A 1 80 ? 3.522 -8.477 -26.721 1.00 74.00 80 VAL A C 1
ATOM 654 O O . VAL A 1 80 ? 3.491 -9.553 -26.124 1.00 74.00 80 VAL A O 1
ATOM 657 N N . LEU A 1 81 ? 2.473 -7.656 -26.766 1.00 68.94 81 LEU A N 1
ATOM 658 C CA . LEU A 1 81 ? 1.148 -8.023 -26.285 1.00 68.94 81 LEU A CA 1
ATOM 659 C C . LEU A 1 81 ? 0.693 -9.269 -27.043 1.00 68.94 81 LEU A C 1
ATOM 661 O O . LEU A 1 81 ? 0.471 -9.248 -28.257 1.00 68.94 81 LEU A O 1
ATOM 665 N N . ASN A 1 82 ? 0.562 -10.379 -26.319 1.00 61.28 82 ASN A N 1
ATOM 666 C CA . ASN A 1 82 ? 0.213 -11.676 -26.882 1.00 61.28 82 ASN A CA 1
ATOM 667 C C . ASN A 1 82 ? -1.287 -11.756 -27.241 1.00 61.28 82 ASN A C 1
ATOM 669 O O . ASN A 1 82 ? -1.941 -12.761 -27.002 1.00 61.28 82 ASN A O 1
ATOM 673 N N . GLU A 1 83 ? -1.853 -10.709 -27.843 1.00 56.97 83 GLU A N 1
ATOM 674 C CA . GLU A 1 83 ? -3.130 -10.796 -28.566 1.00 56.97 83 GLU A CA 1
ATOM 675 C C . GLU A 1 83 ? -2.948 -11.522 -29.908 1.00 56.97 83 GLU A C 1
ATOM 677 O O . GLU A 1 83 ? -3.905 -11.969 -30.541 1.00 56.97 83 GLU A O 1
ATOM 682 N N . LYS A 1 84 ? -1.690 -11.673 -30.343 1.00 48.66 84 LYS A N 1
ATOM 683 C CA . LYS A 1 84 ? -1.314 -12.309 -31.598 1.00 48.66 84 LYS A CA 1
ATOM 684 C C . LYS A 1 84 ? -0.258 -13.401 -31.399 1.00 48.66 84 LYS A C 1
ATOM 686 O O . LYS A 1 84 ? 0.795 -13.355 -32.023 1.00 48.66 84 LYS A O 1
ATOM 691 N N . ILE A 1 85 ? -0.675 -14.535 -30.836 1.00 50.81 85 ILE A N 1
ATOM 692 C CA . ILE A 1 85 ? -0.480 -15.792 -31.590 1.00 50.81 85 ILE A CA 1
ATOM 693 C C . ILE A 1 85 ? -1.471 -15.751 -32.771 1.00 50.81 85 ILE A C 1
ATOM 695 O O . ILE A 1 85 ? -2.367 -16.581 -32.924 1.00 50.81 85 ILE A O 1
ATOM 699 N N . ALA A 1 86 ? -1.377 -14.710 -33.604 1.00 52.25 86 ALA A N 1
ATOM 700 C CA . ALA A 1 86 ? -2.058 -14.665 -34.875 1.00 52.25 86 ALA A CA 1
ATOM 701 C C . ALA A 1 86 ? -1.313 -15.694 -35.710 1.00 52.25 86 ALA A C 1
ATOM 703 O O . ALA A 1 86 ? -0.154 -15.501 -36.070 1.00 52.25 86 ALA A O 1
ATOM 704 N N . LYS A 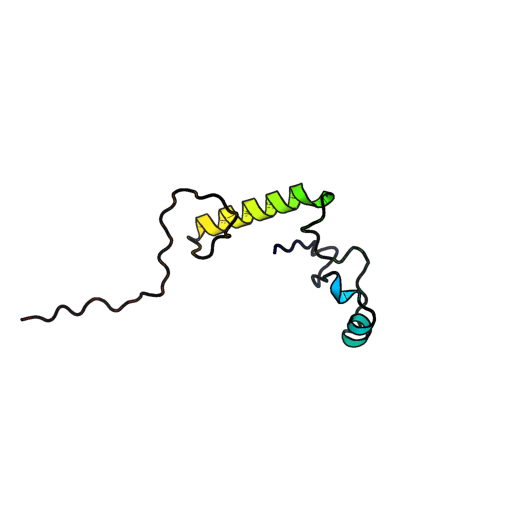1 87 ? -1.982 -16.837 -35.870 1.00 52.81 87 LYS A N 1
ATOM 705 C CA . LYS A 1 87 ? -1.611 -18.018 -36.651 1.00 52.81 87 LYS A CA 1
ATOM 706 C C . LYS A 1 87 ? -0.558 -17.688 -37.718 1.00 52.81 87 LYS A C 1
ATOM 708 O O . LYS A 1 87 ? -0.788 -16.748 -38.484 1.00 52.81 87 LYS A O 1
ATOM 713 N N . PRO A 1 88 ? 0.529 -18.477 -37.842 1.00 49.75 88 PRO A N 1
ATOM 714 C CA . PRO A 1 88 ? 1.497 -18.269 -38.911 1.00 49.75 88 PRO A CA 1
ATOM 715 C C . PRO A 1 88 ? 0.740 -18.182 -40.235 1.00 49.75 88 PRO A C 1
ATOM 717 O O . PRO A 1 88 ? -0.103 -19.037 -40.532 1.00 49.75 88 PRO A O 1
ATOM 720 N N . ALA A 1 89 ? 0.981 -17.106 -40.988 1.00 58.00 89 ALA A N 1
ATOM 721 C CA . ALA A 1 89 ? 0.328 -16.865 -42.263 1.00 58.00 89 ALA A CA 1
ATOM 722 C C . ALA A 1 89 ? 0.490 -18.116 -43.135 1.00 58.00 89 ALA A C 1
ATOM 724 O O . ALA A 1 89 ? 1.597 -18.447 -43.567 1.00 58.00 89 ALA A O 1
ATOM 725 N N . LYS A 1 90 ? -0.611 -18.844 -43.374 1.00 54.09 90 LYS A N 1
ATOM 726 C CA . LYS A 1 90 ? -0.625 -19.945 -44.337 1.00 54.09 90 LYS A CA 1
ATOM 727 C C . LYS A 1 90 ? -0.281 -19.336 -45.694 1.00 54.09 90 LYS A C 1
ATOM 729 O O . LYS A 1 90 ? -1.140 -18.736 -46.336 1.00 54.09 90 LYS A O 1
ATOM 734 N N . LYS A 1 91 ? 0.977 -19.480 -46.124 1.00 52.03 91 LYS A N 1
ATOM 735 C CA . LYS A 1 91 ? 1.386 -19.231 -47.507 1.00 52.03 91 LYS A CA 1
ATOM 736 C C . LYS A 1 91 ? 0.500 -20.111 -48.389 1.00 52.03 91 LYS A C 1
ATOM 738 O O . LYS A 1 91 ? 0.679 -21.328 -48.415 1.00 52.03 91 LYS A O 1
ATOM 743 N N . LYS A 1 92 ? -0.479 -19.513 -49.075 1.00 51.06 92 LYS A N 1
ATOM 744 C CA . LYS A 1 92 ? -1.176 -20.174 -50.181 1.00 51.06 92 LYS A CA 1
ATOM 745 C C . LYS A 1 92 ? -0.113 -20.467 -51.239 1.00 51.06 92 LYS A C 1
ATOM 747 O O . LYS A 1 92 ? 0.429 -19.537 -51.833 1.00 51.06 92 LYS A O 1
ATOM 752 N N . LYS A 1 93 ? 0.250 -21.742 -51.400 1.00 48.88 93 LYS A N 1
ATOM 753 C CA . LYS A 1 93 ? 1.020 -22.186 -52.563 1.00 48.88 93 LYS A CA 1
ATOM 754 C C . LYS A 1 93 ? 0.124 -22.001 -53.793 1.00 48.88 93 LYS A C 1
ATOM 756 O O . LYS A 1 93 ? -1.057 -22.339 -53.726 1.00 48.88 93 LYS A O 1
ATOM 761 N N . LYS A 1 94 ? 0.692 -21.357 -54.814 1.00 46.28 94 LYS A N 1
ATOM 762 C CA . LYS A 1 94 ? 0.134 -21.244 -56.165 1.00 46.28 94 LYS A CA 1
ATOM 763 C C . LYS A 1 94 ? -0.031 -22.624 -56.786 1.00 46.28 94 LYS A C 1
ATOM 765 O O . LYS A 1 94 ? 0.792 -23.500 -56.432 1.00 46.28 94 LYS A O 1
#